Protein AF-A0A2N0WIF2-F1 (afdb_monomer_lite)

Structure (mmCIF, N/CA/C/O backbone):
data_AF-A0A2N0WIF2-F1
#
_entry.id   AF-A0A2N0WIF2-F1
#
loop_
_atom_site.group_PDB
_atom_site.id
_atom_site.type_symbol
_atom_site.label_atom_id
_atom_site.label_alt_id
_atom_site.label_comp_id
_atom_site.label_asym_id
_atom_site.label_entity_id
_atom_site.label_seq_id
_atom_site.pdbx_PDB_ins_code
_atom_site.Cartn_x
_atom_site.Cartn_y
_atom_site.Cartn_z
_atom_site.occupancy
_atom_site.B_iso_or_equiv
_atom_site.auth_seq_id
_atom_site.auth_comp_id
_atom_site.auth_asym_id
_atom_site.auth_atom_id
_atom_site.pdbx_PDB_model_num
ATOM 1 N N . MET A 1 1 ? -6.845 -3.170 -50.986 1.00 38.22 1 MET A N 1
ATOM 2 C CA . MET A 1 1 ? -6.637 -3.887 -49.710 1.00 38.22 1 MET A CA 1
ATOM 3 C C . MET A 1 1 ? -5.232 -3.536 -49.261 1.00 38.22 1 MET A C 1
ATOM 5 O O . MET A 1 1 ? -4.286 -4.225 -49.619 1.00 38.22 1 MET A O 1
ATOM 9 N N . ASP A 1 2 ? -5.095 -2.386 -48.605 1.00 38.12 2 ASP A N 1
ATOM 10 C CA . ASP A 1 2 ? -3.798 -1.895 -48.148 1.00 38.12 2 ASP A CA 1
ATOM 11 C C . ASP A 1 2 ? -3.416 -2.578 -46.842 1.00 38.12 2 ASP A C 1
ATOM 13 O O . ASP A 1 2 ? -4.100 -2.479 -45.820 1.00 38.12 2 ASP A O 1
ATOM 17 N N . LEU A 1 3 ? -2.308 -3.306 -46.918 1.00 36.00 3 LEU A N 1
ATOM 18 C CA . LEU A 1 3 ? -1.585 -3.859 -45.790 1.00 36.00 3 LEU A CA 1
ATOM 19 C C . LEU A 1 3 ? -1.031 -2.690 -44.972 1.00 36.00 3 LEU A C 1
ATOM 21 O O . LEU A 1 3 ? 0.053 -2.183 -45.255 1.00 36.00 3 LEU A O 1
ATOM 25 N N . TYR A 1 4 ? -1.758 -2.277 -43.936 1.00 38.94 4 TYR A N 1
ATOM 26 C CA . TYR A 1 4 ? -1.191 -1.484 -42.849 1.00 38.94 4 TYR A CA 1
ATOM 27 C C . TYR A 1 4 ? -0.119 -2.326 -42.145 1.00 38.94 4 TYR A C 1
ATOM 29 O O . TYR A 1 4 ? -0.371 -2.991 -41.140 1.00 38.94 4 TYR A O 1
ATOM 37 N N . ARG A 1 5 ? 1.105 -2.304 -42.683 1.00 39.66 5 ARG A N 1
ATOM 38 C CA . ARG A 1 5 ? 2.309 -2.608 -41.913 1.00 39.66 5 ARG A CA 1
ATOM 39 C C . ARG A 1 5 ? 2.430 -1.526 -40.853 1.00 39.66 5 ARG A C 1
ATOM 41 O O . ARG A 1 5 ? 2.964 -0.447 -41.089 1.00 39.66 5 ARG A O 1
ATOM 48 N N . TYR A 1 6 ? 1.890 -1.824 -39.681 1.00 39.62 6 TYR A N 1
ATOM 49 C CA . TYR A 1 6 ? 2.240 -1.130 -38.458 1.00 39.62 6 TYR A CA 1
ATOM 50 C C . TYR A 1 6 ? 3.681 -1.534 -38.131 1.00 39.62 6 TYR A C 1
ATOM 52 O O . TYR A 1 6 ? 3.924 -2.505 -37.417 1.00 39.62 6 TYR A O 1
ATOM 60 N N . GLU A 1 7 ? 4.651 -0.847 -38.734 1.00 41.53 7 GLU A N 1
ATOM 61 C CA . GLU A 1 7 ? 6.028 -0.887 -38.258 1.00 41.53 7 GLU A CA 1
ATOM 62 C C . GLU A 1 7 ? 6.016 -0.239 -36.875 1.00 41.53 7 GLU A C 1
ATOM 64 O O . GLU A 1 7 ? 6.075 0.982 -36.723 1.00 41.53 7 GLU A O 1
ATOM 69 N N . ALA A 1 8 ? 5.837 -1.074 -35.852 1.00 41.59 8 ALA A N 1
ATOM 70 C CA . ALA A 1 8 ? 6.073 -0.701 -34.476 1.00 41.59 8 ALA A CA 1
ATOM 71 C C . ALA A 1 8 ? 7.548 -0.298 -34.383 1.00 41.59 8 ALA A C 1
ATOM 73 O O . ALA A 1 8 ? 8.429 -1.138 -34.226 1.00 41.59 8 ALA A O 1
ATOM 74 N N . SER A 1 9 ? 7.815 0.996 -34.553 1.00 45.19 9 SER A N 1
ATOM 75 C CA . SER A 1 9 ? 9.102 1.607 -34.258 1.00 45.19 9 SER A CA 1
ATOM 76 C C . SER A 1 9 ? 9.331 1.446 -32.759 1.00 45.19 9 SER A C 1
ATOM 78 O O . SER A 1 9 ? 8.914 2.272 -31.955 1.00 45.19 9 SER A O 1
ATOM 80 N N . THR A 1 10 ? 9.965 0.340 -32.391 1.00 50.75 10 THR A N 1
ATOM 81 C CA . THR A 1 10 ? 10.311 -0.112 -31.038 1.00 50.75 10 THR A CA 1
ATOM 82 C C . THR A 1 10 ? 11.429 0.716 -30.393 1.00 50.75 10 THR A C 1
ATOM 84 O O . THR A 1 10 ? 12.038 0.296 -29.407 1.00 50.75 10 THR A O 1
ATOM 87 N N . SER A 1 11 ? 11.722 1.914 -30.907 1.00 51.97 11 SER A N 1
ATOM 88 C CA . SER A 1 11 ? 12.745 2.784 -30.340 1.00 51.97 11 SER A CA 1
ATOM 89 C C . SER A 1 11 ? 12.168 3.616 -29.191 1.00 51.97 11 SER A C 1
ATOM 91 O O . SER A 1 11 ? 11.352 4.510 -29.380 1.00 51.97 11 SER A O 1
ATOM 93 N N . VAL A 1 12 ? 12.656 3.363 -27.972 1.00 54.75 12 VAL A N 1
ATOM 94 C CA . VAL A 1 12 ? 12.366 4.174 -26.765 1.00 54.75 12 VAL A CA 1
ATOM 95 C C . VAL A 1 12 ? 12.793 5.645 -26.934 1.00 54.75 12 VAL A C 1
ATOM 97 O O . VAL A 1 12 ? 12.341 6.536 -26.212 1.00 54.75 12 VAL A O 1
ATOM 100 N N . LEU A 1 13 ? 13.669 5.897 -27.904 1.00 51.88 13 LEU A N 1
ATOM 101 C CA . LEU A 1 13 ? 14.079 7.215 -28.356 1.00 51.88 13 LEU A CA 1
ATOM 102 C C . LEU A 1 13 ? 13.302 7.559 -29.628 1.00 51.88 13 LEU A C 1
ATOM 104 O O . LEU A 1 13 ? 13.266 6.765 -30.568 1.00 51.88 13 LEU A O 1
ATOM 108 N N . ASN A 1 14 ? 12.708 8.745 -29.687 1.00 54.88 14 ASN A N 1
ATOM 109 C CA . ASN A 1 14 ? 12.184 9.279 -30.937 1.00 54.88 14 ASN A CA 1
ATOM 110 C C . ASN A 1 14 ? 13.345 9.564 -31.922 1.00 54.88 14 ASN A C 1
ATOM 112 O O . ASN A 1 14 ? 14.519 9.517 -31.550 1.00 54.88 14 ASN A O 1
ATOM 116 N N . LYS A 1 15 ? 13.038 9.917 -33.179 1.00 53.66 15 LYS A N 1
ATOM 117 C CA . LYS A 1 15 ? 14.044 10.192 -34.235 1.00 53.66 15 LYS A CA 1
ATOM 118 C C . LYS A 1 15 ? 15.096 11.258 -33.867 1.00 53.66 15 LYS A C 1
ATOM 120 O O . LYS A 1 15 ? 16.113 11.357 -34.540 1.00 53.66 15 LYS A O 1
ATOM 125 N N . THR A 1 16 ? 14.862 12.037 -32.809 1.00 55.22 16 THR A N 1
ATOM 126 C CA . THR A 1 16 ? 15.765 13.078 -32.291 1.00 55.22 16 THR A CA 1
ATOM 127 C C . THR A 1 16 ? 16.617 12.633 -31.095 1.00 55.22 16 THR A C 1
ATOM 129 O O . THR A 1 16 ? 17.331 13.451 -30.526 1.00 55.22 16 THR A O 1
ATOM 132 N N . GLY A 1 17 ? 16.553 11.362 -30.681 1.00 55.19 17 GLY A N 1
ATOM 133 C CA . GLY A 1 17 ? 17.263 10.879 -29.490 1.00 55.19 17 GLY A CA 1
ATOM 134 C C . GLY A 1 17 ? 16.609 11.305 -28.169 1.00 55.19 17 GLY A C 1
ATOM 135 O O . GLY A 1 17 ? 17.227 11.193 -27.113 1.00 55.19 17 GLY A O 1
ATOM 136 N N . ILE A 1 18 ? 15.366 11.795 -28.212 1.00 57.72 18 ILE A N 1
ATOM 137 C CA . ILE A 1 18 ? 14.597 12.236 -27.044 1.00 57.72 18 ILE A CA 1
ATOM 138 C C . ILE A 1 18 ? 13.674 11.093 -26.615 1.00 57.72 18 ILE A C 1
ATOM 140 O O . ILE A 1 18 ? 13.059 10.430 -27.449 1.00 57.72 18 ILE A O 1
ATOM 144 N N . LEU A 1 19 ? 13.581 10.857 -25.306 1.00 61.06 19 LEU A N 1
ATOM 145 C CA . LEU A 1 19 ? 12.729 9.819 -24.727 1.00 61.06 19 LEU A CA 1
ATOM 146 C C . LEU A 1 19 ? 11.268 10.023 -25.158 1.00 61.06 19 LEU A C 1
ATOM 148 O O . LEU A 1 19 ? 10.727 11.111 -24.959 1.00 61.06 19 LEU A O 1
ATOM 152 N N . ASP A 1 20 ? 10.631 8.995 -25.725 1.00 68.31 20 ASP A N 1
ATOM 153 C CA . ASP A 1 20 ? 9.238 9.091 -26.169 1.00 68.31 20 ASP A CA 1
ATOM 154 C C . ASP A 1 20 ? 8.300 9.361 -24.966 1.00 68.31 20 ASP A C 1
ATOM 156 O O . ASP A 1 20 ? 8.207 8.530 -24.045 1.00 68.31 20 ASP A O 1
ATOM 160 N N . PRO A 1 21 ? 7.575 10.499 -24.950 1.00 72.94 21 PRO A N 1
ATOM 161 C CA . PRO A 1 21 ? 6.616 10.825 -23.900 1.00 72.94 21 PRO A CA 1
ATOM 162 C C . PRO A 1 21 ? 5.554 9.738 -23.670 1.00 72.94 21 PRO A C 1
ATOM 164 O O . PRO A 1 21 ? 5.136 9.529 -22.526 1.00 72.94 21 PRO A O 1
ATOM 167 N N . HIS A 1 22 ? 5.137 9.007 -24.711 1.00 73.00 22 HIS A N 1
ATOM 168 C CA . HIS A 1 22 ? 4.158 7.925 -24.581 1.00 73.00 22 HIS A CA 1
ATOM 169 C C . HIS A 1 22 ? 4.710 6.753 -23.765 1.00 73.00 22 HIS A C 1
ATOM 171 O O . HIS A 1 22 ? 4.040 6.264 -22.848 1.00 73.00 22 HIS A O 1
ATOM 177 N N . HIS A 1 23 ? 5.955 6.349 -24.025 1.00 71.62 23 HIS A N 1
ATOM 178 C CA . HIS A 1 23 ? 6.631 5.307 -23.254 1.00 71.62 23 HIS A CA 1
ATOM 179 C C . HIS A 1 23 ? 6.814 5.728 -21.788 1.00 71.62 23 HIS A C 1
ATOM 181 O O . HIS A 1 23 ? 6.506 4.960 -20.871 1.00 71.62 23 HIS A O 1
ATOM 187 N N . ALA A 1 24 ? 7.240 6.969 -21.532 1.00 74.12 24 ALA A N 1
ATOM 188 C CA . ALA A 1 24 ? 7.352 7.499 -20.170 1.00 74.12 24 ALA A CA 1
ATOM 189 C C . ALA A 1 24 ? 5.999 7.500 -19.423 1.00 74.12 24 ALA A C 1
ATOM 191 O O . ALA A 1 24 ? 5.927 7.156 -18.232 1.00 74.12 24 ALA A O 1
ATOM 192 N N . ALA A 1 25 ? 4.907 7.831 -20.120 1.00 76.81 25 ALA A N 1
ATOM 193 C CA . ALA A 1 25 ? 3.558 7.804 -19.566 1.00 76.81 25 ALA A CA 1
ATOM 194 C C . ALA A 1 25 ? 3.101 6.378 -19.205 1.00 76.81 25 ALA A C 1
ATOM 196 O O . ALA A 1 25 ? 2.549 6.166 -18.118 1.00 76.81 25 ALA A O 1
ATOM 197 N N . GLN A 1 26 ? 3.381 5.390 -20.061 1.00 82.88 26 GLN A N 1
ATOM 198 C CA . GLN A 1 26 ? 3.078 3.978 -19.805 1.00 82.88 26 GLN A CA 1
ATOM 199 C C . GLN A 1 26 ? 3.841 3.441 -18.587 1.00 82.88 26 GLN A C 1
ATOM 201 O O . GLN A 1 26 ? 3.233 2.851 -17.688 1.00 82.88 26 GLN A O 1
ATOM 206 N N . TRP A 1 27 ? 5.146 3.714 -18.490 1.00 79.31 27 TRP A N 1
ATOM 207 C CA . TRP A 1 27 ? 5.959 3.336 -17.328 1.00 79.31 27 TRP A CA 1
ATOM 208 C C . TRP A 1 27 ? 5.442 3.953 -16.029 1.00 79.31 27 TRP A C 1
ATOM 210 O O . TRP A 1 27 ? 5.353 3.281 -14.994 1.00 79.31 27 TRP A O 1
ATOM 220 N N . SER A 1 28 ? 5.044 5.222 -16.084 1.00 81.38 28 SER A N 1
ATOM 221 C CA . SER A 1 28 ? 4.442 5.921 -14.950 1.00 81.38 28 SER A CA 1
ATOM 222 C C . SER A 1 28 ? 3.113 5.285 -14.534 1.00 81.38 28 SER A C 1
ATOM 224 O O . SER A 1 28 ? 2.876 5.057 -13.344 1.00 81.38 28 SER A O 1
ATOM 226 N N . ALA A 1 29 ? 2.255 4.941 -15.499 1.00 84.25 29 ALA A N 1
ATOM 227 C CA . ALA A 1 29 ? 0.987 4.265 -15.245 1.00 84.25 29 ALA A CA 1
ATOM 228 C C . ALA A 1 29 ? 1.187 2.877 -14.619 1.00 84.25 29 ALA A C 1
ATOM 230 O O . ALA A 1 29 ? 0.540 2.556 -13.619 1.00 84.25 29 ALA A O 1
ATOM 231 N N . LEU A 1 30 ? 2.122 2.083 -15.143 1.00 85.75 30 LEU A N 1
ATOM 232 C CA . LEU A 1 30 ? 2.458 0.767 -14.603 1.00 85.75 30 LEU A CA 1
ATOM 233 C C . LEU A 1 30 ? 3.003 0.866 -13.172 1.00 85.75 30 LEU A C 1
ATOM 235 O O . LEU A 1 30 ? 2.589 0.112 -12.290 1.00 85.75 30 LEU A O 1
ATOM 239 N N . SER A 1 31 ? 3.878 1.842 -12.912 1.00 85.31 31 SER A N 1
ATOM 240 C CA . SER A 1 31 ? 4.423 2.087 -11.574 1.00 85.31 31 SER A CA 1
ATOM 241 C C . SER A 1 31 ? 3.322 2.423 -10.561 1.00 85.31 31 SER A C 1
ATOM 243 O O . SER A 1 31 ? 3.353 1.919 -9.435 1.00 85.31 31 SER A O 1
ATOM 245 N N . ARG A 1 32 ? 2.321 3.226 -10.953 1.00 86.25 32 ARG A N 1
ATOM 246 C CA . ARG A 1 32 ? 1.146 3.520 -10.112 1.00 86.25 32 ARG A CA 1
ATOM 247 C C . ARG A 1 32 ? 0.304 2.272 -9.856 1.00 86.25 32 ARG A C 1
ATOM 249 O O . ARG A 1 32 ? -0.004 1.989 -8.701 1.00 86.25 32 ARG A O 1
ATOM 256 N N . LYS A 1 33 ? -0.012 1.494 -10.900 1.00 89.50 33 LYS A N 1
ATOM 257 C CA . LYS A 1 33 ? -0.772 0.236 -10.771 1.00 89.50 33 LYS A CA 1
ATOM 258 C C . LYS A 1 33 ? -0.090 -0.734 -9.806 1.00 89.50 33 LYS A C 1
ATOM 260 O O . LYS A 1 33 ? -0.744 -1.271 -8.920 1.00 89.50 33 LYS A O 1
ATOM 265 N N . ARG A 1 34 ? 1.232 -0.893 -9.905 1.00 89.69 34 ARG A N 1
ATOM 266 C CA . ARG A 1 34 ? 2.003 -1.761 -9.003 1.00 89.69 34 ARG A CA 1
ATOM 267 C C . ARG A 1 34 ? 2.013 -1.264 -7.558 1.00 89.69 34 ARG A C 1
ATOM 269 O O . ARG A 1 34 ? 1.877 -2.076 -6.646 1.00 89.69 34 ARG A O 1
ATOM 276 N N . LYS A 1 35 ? 2.170 0.048 -7.335 1.00 90.31 35 LYS A N 1
ATOM 277 C CA . LYS A 1 35 ? 2.077 0.639 -5.989 1.00 90.31 35 LYS A CA 1
ATOM 278 C C . LYS A 1 35 ? 0.704 0.357 -5.371 1.00 90.31 35 LYS A C 1
ATOM 280 O O . LYS A 1 35 ? 0.645 -0.087 -4.229 1.00 90.31 35 LYS A O 1
ATOM 285 N N . ASN A 1 36 ? -0.366 0.570 -6.135 1.00 91.94 36 ASN A N 1
ATOM 286 C CA . ASN A 1 36 ? -1.730 0.322 -5.676 1.00 91.94 36 ASN A CA 1
ATOM 287 C C . ASN A 1 36 ? -1.973 -1.168 -5.403 1.00 91.94 36 ASN A C 1
ATOM 289 O O . ASN A 1 36 ? -2.509 -1.499 -4.356 1.00 91.94 36 ASN A O 1
ATOM 293 N N . GLY A 1 37 ? -1.507 -2.065 -6.277 1.00 94.19 37 GLY A N 1
ATOM 294 C CA . GLY A 1 37 ? -1.609 -3.511 -6.059 1.00 94.19 37 GLY A CA 1
ATOM 295 C C . GLY A 1 37 ? -0.892 -3.970 -4.787 1.00 94.19 37 GLY A C 1
ATOM 296 O O . GLY A 1 37 ? -1.466 -4.702 -3.991 1.00 94.19 37 GLY A O 1
ATOM 297 N N . PHE A 1 38 ? 0.326 -3.477 -4.535 1.00 95.25 38 PHE A N 1
ATOM 298 C CA . PHE A 1 38 ? 1.034 -3.752 -3.279 1.00 95.25 38 PHE A CA 1
ATOM 299 C C . PHE A 1 38 ? 0.252 -3.260 -2.053 1.00 95.25 38 PHE A C 1
ATOM 301 O O . PHE A 1 38 ? 0.128 -3.982 -1.069 1.00 95.25 38 PHE A O 1
ATOM 308 N N . ALA A 1 39 ? -0.278 -2.039 -2.120 1.00 95.50 39 ALA A N 1
ATOM 309 C CA . ALA A 1 39 ? -1.066 -1.462 -1.041 1.00 95.50 39 ALA A CA 1
ATOM 310 C C . ALA A 1 39 ? -2.345 -2.270 -0.762 1.00 95.50 39 ALA A C 1
ATOM 312 O O . ALA A 1 39 ? -2.643 -2.525 0.399 1.00 95.50 39 ALA A O 1
ATOM 313 N N . LEU A 1 40 ? -3.051 -2.731 -1.802 1.00 96.00 40 LEU A N 1
ATOM 314 C CA . LEU A 1 40 ? -4.221 -3.601 -1.652 1.00 96.00 40 LEU A CA 1
ATOM 315 C C . LEU A 1 40 ? -3.865 -4.935 -0.992 1.00 96.00 40 LEU A C 1
ATOM 317 O O . LEU A 1 40 ? -4.556 -5.344 -0.070 1.00 96.00 40 LEU A O 1
ATOM 321 N N . VAL A 1 41 ? -2.766 -5.580 -1.398 1.00 95.75 41 VAL A N 1
ATOM 322 C CA . VAL A 1 41 ? -2.309 -6.830 -0.763 1.00 95.75 41 VAL A CA 1
ATOM 323 C C . VAL A 1 41 ? -2.054 -6.627 0.728 1.00 95.75 41 VAL A C 1
ATOM 325 O O . VAL A 1 41 ? -2.474 -7.448 1.535 1.00 95.75 41 VAL A O 1
ATOM 328 N N . VAL A 1 42 ? -1.406 -5.524 1.113 1.00 95.56 42 VAL A N 1
ATOM 329 C CA . VAL A 1 42 ? -1.193 -5.216 2.534 1.00 95.56 42 VAL A CA 1
ATOM 330 C C . VAL A 1 42 ? -2.518 -5.008 3.267 1.00 95.56 42 VAL A C 1
ATOM 332 O O . VAL A 1 42 ? -2.674 -5.517 4.373 1.00 95.56 42 VAL A O 1
ATOM 335 N N . LEU A 1 43 ? -3.473 -4.297 2.661 1.00 95.62 43 LEU A N 1
ATOM 336 C CA . LEU A 1 43 ? -4.795 -4.116 3.257 1.00 95.62 43 LEU A CA 1
ATOM 337 C C . LEU A 1 43 ? -5.538 -5.444 3.428 1.00 95.62 43 LEU A C 1
ATOM 339 O O . LEU A 1 43 ? -6.121 -5.643 4.485 1.00 95.62 43 LEU A O 1
ATOM 343 N N . TYR A 1 44 ? -5.473 -6.361 2.457 1.00 95.25 44 TYR A N 1
ATOM 344 C CA . TYR A 1 44 ? -6.063 -7.698 2.591 1.00 95.25 44 TYR A CA 1
ATOM 345 C C . TYR A 1 44 ? -5.422 -8.502 3.721 1.00 95.25 44 TYR A C 1
ATOM 347 O O . TYR A 1 44 ? -6.137 -9.086 4.523 1.00 95.25 44 TYR A O 1
ATOM 355 N N . VAL A 1 45 ? -4.089 -8.493 3.829 1.00 95.00 45 VAL A N 1
ATOM 356 C CA . VAL A 1 45 ? -3.389 -9.181 4.927 1.00 95.00 45 VAL A CA 1
ATOM 357 C C . VAL A 1 45 ? -3.862 -8.658 6.281 1.00 95.00 45 VAL A C 1
ATOM 359 O O . VAL A 1 45 ? -4.189 -9.452 7.153 1.00 95.00 45 VAL A O 1
ATOM 362 N N . ILE A 1 46 ? -3.954 -7.336 6.442 1.00 94.56 46 ILE A N 1
ATOM 363 C CA . ILE A 1 46 ? -4.420 -6.723 7.692 1.00 94.56 46 ILE A CA 1
ATOM 364 C C . ILE A 1 46 ? -5.903 -7.025 7.937 1.00 94.56 46 ILE A C 1
ATOM 366 O O . ILE A 1 46 ? -6.269 -7.337 9.064 1.00 94.56 46 ILE A O 1
ATOM 370 N N . ALA A 1 47 ? -6.748 -6.957 6.905 1.00 92.62 47 ALA A N 1
ATOM 371 C CA . ALA A 1 47 ? -8.164 -7.292 7.027 1.00 92.62 47 ALA A CA 1
ATOM 372 C C . ALA A 1 47 ? -8.352 -8.726 7.532 1.00 92.62 47 ALA A C 1
ATOM 374 O O . ALA A 1 47 ? -9.104 -8.940 8.470 1.00 92.62 47 ALA A O 1
ATOM 375 N N . CYS A 1 48 ? -7.615 -9.685 6.967 1.00 92.50 48 CYS A N 1
ATOM 376 C CA . CYS A 1 48 ? -7.680 -11.081 7.384 1.00 92.50 48 CYS A CA 1
ATOM 377 C C . CYS A 1 48 ? -7.058 -11.325 8.767 1.00 92.50 48 CYS A C 1
ATOM 379 O O . CYS A 1 48 ? -7.606 -12.091 9.546 1.00 92.50 48 CYS A O 1
ATOM 381 N N . GLU A 1 49 ? -5.917 -10.706 9.089 1.00 93.50 49 GLU A N 1
ATOM 382 C CA . GLU A 1 49 ? -5.220 -10.929 10.368 1.00 93.50 49 GLU A CA 1
ATOM 383 C C . GLU A 1 49 ? -6.005 -10.388 11.571 1.00 93.50 49 GLU A C 1
ATOM 385 O O . GLU A 1 49 ? -5.928 -10.950 12.662 1.00 93.50 49 GLU A O 1
ATOM 390 N N . TYR A 1 50 ? -6.756 -9.305 11.371 1.00 90.62 50 TYR A N 1
ATOM 391 C CA . TYR A 1 50 ? -7.514 -8.630 12.426 1.00 90.62 50 TYR A CA 1
ATOM 392 C C . TYR A 1 50 ? -9.033 -8.800 12.291 1.00 90.62 50 T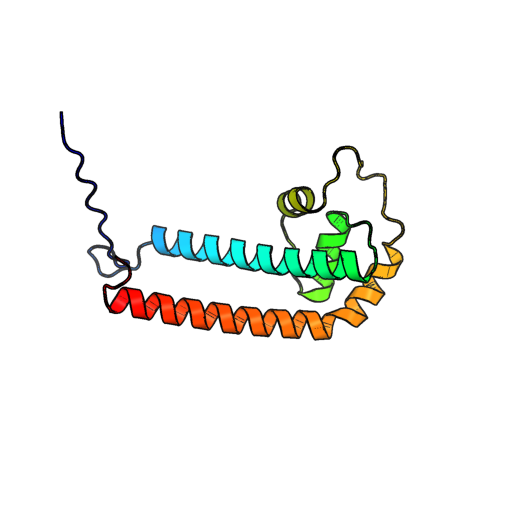YR A C 1
ATOM 394 O O . TYR A 1 50 ? -9.760 -8.151 13.039 1.00 90.62 50 TYR A O 1
ATOM 402 N N . ASP A 1 51 ? -9.481 -9.651 11.361 1.00 89.19 51 ASP A N 1
ATOM 403 C CA . ASP A 1 51 ? -10.892 -9.908 11.038 1.00 89.19 51 ASP A CA 1
ATOM 404 C C . ASP A 1 51 ? -11.706 -8.614 10.863 1.00 89.19 51 ASP A C 1
ATOM 406 O O . ASP A 1 51 ? -12.739 -8.397 11.490 1.00 89.19 51 ASP A O 1
ATOM 410 N N . LEU A 1 52 ? -11.163 -7.690 10.065 1.00 88.12 52 LEU A N 1
ATOM 411 C CA . LEU A 1 52 ? -11.739 -6.360 9.900 1.00 88.12 52 LEU A CA 1
ATOM 412 C C . LEU A 1 52 ? -12.820 -6.353 8.835 1.00 88.12 52 LEU A C 1
ATOM 414 O O . LEU A 1 52 ? -12.577 -6.740 7.686 1.00 88.12 52 LEU A O 1
ATOM 418 N N . ASP A 1 53 ? -13.938 -5.719 9.171 1.00 86.88 53 ASP A N 1
ATOM 419 C CA . ASP A 1 53 ? -14.927 -5.326 8.180 1.00 86.88 53 ASP A CA 1
ATOM 420 C C . ASP A 1 53 ? -14.427 -4.123 7.359 1.00 86.88 53 ASP A C 1
ATOM 422 O O . ASP A 1 53 ? -14.661 -2.952 7.684 1.00 86.88 53 ASP A O 1
ATOM 426 N N . MET A 1 54 ? -13.624 -4.413 6.332 1.00 88.38 54 MET A N 1
ATOM 427 C CA . MET A 1 54 ? -12.874 -3.406 5.591 1.00 88.38 54 MET A CA 1
ATOM 428 C C . MET A 1 54 ? -13.791 -2.520 4.745 1.00 88.38 54 MET A C 1
ATOM 430 O O . MET A 1 54 ? -14.353 -2.950 3.749 1.00 88.38 54 MET A O 1
ATOM 434 N N . THR A 1 55 ? -13.846 -1.228 5.073 1.00 89.50 55 THR A N 1
ATOM 435 C CA . THR A 1 55 ? -14.494 -0.207 4.235 1.00 89.50 55 THR A CA 1
ATOM 436 C C . THR A 1 55 ? -13.462 0.602 3.452 1.00 89.50 55 THR A C 1
ATOM 438 O O . THR A 1 55 ? -12.289 0.692 3.828 1.00 89.50 55 THR A O 1
ATOM 441 N N . ALA A 1 56 ? -13.885 1.284 2.383 1.00 90.62 56 ALA A N 1
ATOM 442 C CA . ALA A 1 56 ? -12.988 2.159 1.622 1.00 90.62 56 ALA A CA 1
ATOM 443 C C . ALA A 1 56 ? -12.377 3.284 2.484 1.00 90.62 56 ALA A C 1
ATOM 445 O O . ALA A 1 56 ? -11.198 3.620 2.340 1.00 90.62 56 ALA A O 1
ATOM 446 N N . THR A 1 57 ? -13.149 3.852 3.412 1.00 90.38 57 THR A N 1
ATOM 447 C CA . THR A 1 57 ? -12.664 4.889 4.334 1.00 90.38 57 THR A CA 1
ATOM 448 C C . THR A 1 57 ? -11.618 4.324 5.296 1.00 90.38 57 THR A C 1
ATOM 450 O O . THR A 1 57 ? -10.578 4.954 5.505 1.00 90.38 57 THR A O 1
ATOM 453 N N . MET A 1 58 ? 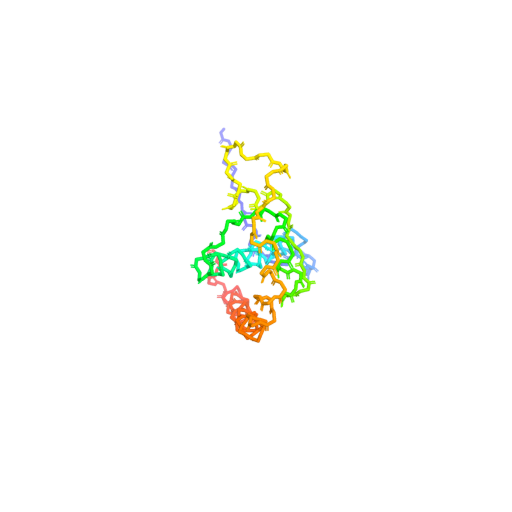-11.841 3.111 5.817 1.00 90.75 58 MET A N 1
ATOM 454 C CA . MET A 1 58 ? -10.885 2.429 6.695 1.00 90.75 58 MET A CA 1
ATOM 455 C C . MET A 1 58 ? -9.592 2.093 5.955 1.00 90.75 58 MET A C 1
ATOM 457 O O . MET A 1 58 ? -8.506 2.400 6.446 1.00 90.75 58 MET A O 1
ATOM 461 N N . GLY A 1 59 ? -9.701 1.572 4.731 1.00 93.62 59 GLY A N 1
ATOM 462 C CA . GLY A 1 59 ? -8.552 1.313 3.870 1.00 93.62 59 GLY A CA 1
ATOM 463 C C . GLY A 1 59 ? -7.698 2.565 3.661 1.00 93.62 59 GLY A C 1
ATOM 464 O O . GLY A 1 59 ? -6.485 2.524 3.854 1.00 93.62 59 GLY A O 1
ATOM 465 N N . ASN A 1 60 ? -8.309 3.714 3.352 1.00 94.75 60 ASN A N 1
ATOM 466 C CA . ASN A 1 60 ? -7.564 4.970 3.202 1.00 94.75 60 ASN A CA 1
ATOM 467 C C . ASN A 1 60 ? -6.898 5.439 4.504 1.00 94.75 60 ASN A C 1
ATOM 469 O O . ASN A 1 60 ? -5.755 5.899 4.468 1.00 94.75 60 ASN A O 1
ATOM 473 N N . ARG A 1 61 ? -7.568 5.297 5.653 1.00 94.38 61 ARG A N 1
ATOM 474 C CA . ARG A 1 61 ? -6.993 5.639 6.962 1.00 94.38 61 ARG A CA 1
ATOM 475 C C . ARG A 1 61 ? -5.783 4.759 7.292 1.00 94.38 61 ARG A C 1
ATOM 477 O O . ARG A 1 61 ? -4.742 5.289 7.683 1.00 94.38 61 ARG A O 1
ATOM 484 N N . LEU A 1 62 ? -5.889 3.449 7.064 1.00 96.00 62 LEU A N 1
ATOM 485 C CA . LEU A 1 62 ? -4.788 2.497 7.226 1.00 96.00 62 LEU A CA 1
ATOM 486 C C . LEU A 1 62 ? -3.610 2.846 6.311 1.00 96.00 62 LEU A C 1
ATOM 488 O O . LEU A 1 62 ? -2.480 2.952 6.784 1.00 96.00 62 LEU A O 1
ATOM 492 N N . LEU A 1 63 ? -3.848 3.096 5.020 1.00 96.75 63 LEU A N 1
ATOM 493 C CA . LEU A 1 63 ? -2.780 3.464 4.082 1.00 96.75 63 LEU A CA 1
ATOM 494 C C . LEU A 1 63 ? -2.074 4.763 4.486 1.00 96.75 63 LEU A C 1
ATOM 496 O O . LEU A 1 63 ? -0.841 4.834 4.436 1.00 96.75 63 LEU A O 1
ATOM 500 N N . GLN A 1 64 ? -2.829 5.761 4.947 1.00 96.00 64 GLN A N 1
ATOM 501 C CA . GLN A 1 64 ? -2.256 7.013 5.428 1.00 96.00 64 GLN A CA 1
ATOM 502 C C . GLN A 1 64 ? -1.391 6.789 6.677 1.00 96.00 64 GLN A C 1
ATOM 504 O O . GLN A 1 64 ? -0.280 7.312 6.749 1.00 96.00 64 GLN A O 1
ATOM 509 N N . GLY A 1 65 ? -1.852 5.983 7.636 1.00 95.81 65 GLY A N 1
ATOM 510 C CA . GLY A 1 65 ? -1.109 5.691 8.865 1.00 95.81 65 GLY A CA 1
ATOM 511 C C . GLY A 1 65 ? 0.146 4.837 8.659 1.00 95.81 65 GLY A C 1
ATOM 512 O O . GLY A 1 65 ? 1.191 5.099 9.270 1.00 95.81 65 GLY A O 1
ATOM 513 N N . LEU A 1 66 ? 0.053 3.834 7.782 1.00 96.06 66 LEU A N 1
ATOM 514 C CA . LEU A 1 66 ? 1.124 2.879 7.495 1.00 96.06 66 LEU A CA 1
ATOM 515 C C . LEU A 1 66 ? 2.180 3.460 6.553 1.00 96.06 66 LEU A C 1
ATOM 517 O O . LEU A 1 66 ? 3.375 3.263 6.771 1.00 96.06 66 LEU A O 1
ATOM 521 N N . PHE A 1 67 ? 1.751 4.166 5.504 1.00 94.56 67 PHE A N 1
ATOM 522 C CA . PHE A 1 67 ? 2.621 4.542 4.388 1.00 94.56 67 PHE A CA 1
ATOM 523 C C . PHE A 1 67 ? 2.657 6.037 4.066 1.00 94.56 67 PHE A C 1
ATOM 525 O O . PHE A 1 67 ? 3.484 6.446 3.249 1.00 94.56 67 PHE A O 1
ATOM 532 N N . GLY A 1 68 ? 1.770 6.844 4.652 1.00 94.31 68 GLY A N 1
ATOM 533 C CA . GLY A 1 68 ? 1.685 8.279 4.372 1.00 94.31 68 GLY A CA 1
ATOM 534 C C . GLY A 1 68 ? 1.113 8.618 2.993 1.00 94.31 68 GLY A C 1
ATOM 535 O O . GLY A 1 68 ? 1.405 9.688 2.465 1.00 94.31 68 GLY A O 1
ATOM 536 N N . PHE A 1 69 ? 0.344 7.716 2.374 1.00 93.31 69 PHE A N 1
ATOM 537 C CA . PHE A 1 69 ? -0.362 8.006 1.125 1.00 93.31 69 PHE A CA 1
ATOM 538 C C . PHE A 1 69 ? -1.763 7.397 1.109 1.00 93.31 69 PHE A C 1
ATOM 540 O O . PHE A 1 69 ? -2.029 6.420 1.802 1.00 93.31 69 PHE A O 1
ATOM 547 N N . SER A 1 70 ? -2.620 7.919 0.233 1.00 94.00 70 SER A N 1
ATOM 548 C CA . SER A 1 70 ? -3.970 7.416 -0.023 1.00 94.00 70 SER A CA 1
ATOM 549 C C . SER A 1 70 ? -4.086 6.703 -1.374 1.00 94.00 70 SER A C 1
ATOM 551 O O . SER A 1 70 ? -3.209 6.794 -2.243 1.00 94.00 70 SER A O 1
ATOM 553 N N . MET A 1 71 ? -5.189 5.979 -1.554 1.00 93.00 71 MET A N 1
ATOM 554 C CA . MET A 1 71 ? -5.591 5.386 -2.826 1.00 93.00 71 MET A CA 1
ATOM 555 C C . MET A 1 71 ? -6.935 5.970 -3.265 1.00 93.00 71 MET A C 1
ATOM 557 O O . MET A 1 71 ? -7.701 6.492 -2.455 1.00 93.00 71 MET A O 1
ATOM 561 N N . SER A 1 72 ? -7.238 5.901 -4.563 1.00 91.81 72 SER A N 1
ATOM 562 C CA . SER A 1 72 ? -8.538 6.355 -5.046 1.00 91.81 72 SER A CA 1
ATOM 563 C C . SER A 1 72 ? -9.665 5.544 -4.402 1.00 91.81 72 SER A C 1
ATOM 565 O O . SER A 1 72 ? -9.623 4.313 -4.373 1.00 91.81 72 SER A O 1
ATOM 567 N N . THR A 1 73 ? -10.710 6.235 -3.941 1.00 89.56 73 THR A N 1
ATOM 568 C CA . THR A 1 73 ? -11.901 5.600 -3.355 1.00 89.56 73 THR A CA 1
ATOM 569 C C . THR A 1 73 ? -12.504 4.568 -4.302 1.00 89.56 73 THR A C 1
ATOM 571 O O . THR A 1 73 ? -12.879 3.492 -3.865 1.00 89.56 73 THR A O 1
ATOM 574 N N . ARG A 1 74 ? -12.499 4.833 -5.617 1.00 90.62 74 ARG A N 1
ATOM 575 C CA . ARG A 1 74 ? -12.937 3.871 -6.642 1.00 90.62 74 ARG A CA 1
ATOM 576 C C . ARG A 1 74 ? -12.174 2.543 -6.581 1.00 90.62 74 ARG A C 1
ATOM 578 O O . ARG A 1 74 ? -12.792 1.498 -6.714 1.00 90.62 74 ARG A O 1
ATOM 585 N N . ALA A 1 75 ? -10.852 2.574 -6.401 1.00 90.81 75 ALA A N 1
ATOM 586 C CA . ALA A 1 75 ? -10.053 1.350 -6.323 1.00 90.81 75 ALA A CA 1
ATOM 587 C C . ALA A 1 75 ? -10.328 0.575 -5.028 1.00 90.81 75 ALA A C 1
ATOM 589 O O . ALA A 1 75 ? -10.379 -0.648 -5.048 1.00 90.81 75 ALA A O 1
ATOM 590 N N . LEU A 1 76 ? -10.540 1.287 -3.921 1.00 91.81 76 LEU A N 1
ATOM 591 C CA . LEU A 1 76 ? -10.875 0.673 -2.639 1.00 91.81 76 LEU A CA 1
ATOM 592 C C . LEU A 1 76 ? -12.294 0.101 -2.627 1.00 91.81 76 LEU A C 1
ATOM 594 O O . LEU A 1 76 ? -12.480 -0.997 -2.131 1.00 91.81 76 LEU A O 1
ATOM 598 N N . LEU A 1 77 ? -13.271 0.783 -3.227 1.00 90.38 77 LEU A N 1
ATOM 599 C CA . LEU A 1 77 ? -14.621 0.246 -3.423 1.00 90.38 77 LEU A CA 1
ATOM 600 C C . LEU A 1 77 ? -14.622 -0.968 -4.357 1.00 90.38 77 LEU A C 1
ATOM 602 O O . LEU A 1 77 ? -15.379 -1.898 -4.139 1.00 90.38 77 LEU A O 1
ATOM 606 N N . ALA A 1 78 ? -13.753 -1.005 -5.367 1.00 89.94 78 ALA A N 1
ATOM 607 C CA . ALA A 1 78 ? -13.613 -2.199 -6.200 1.00 89.94 78 ALA A CA 1
ATOM 608 C C . ALA A 1 78 ? -13.017 -3.398 -5.435 1.00 89.94 78 ALA A C 1
ATOM 610 O 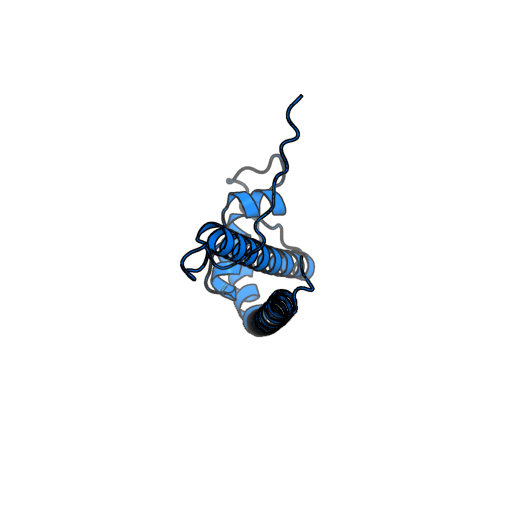O . ALA A 1 78 ? -13.263 -4.536 -5.816 1.00 89.94 78 A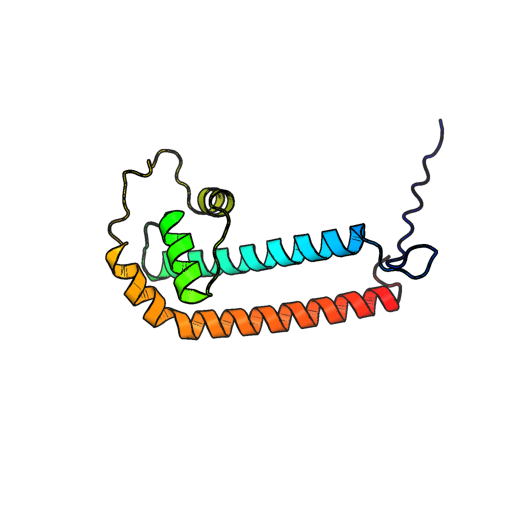LA A O 1
ATOM 611 N N . ALA A 1 79 ? -12.220 -3.151 -4.388 1.00 89.75 79 ALA A N 1
ATOM 612 C CA . ALA A 1 79 ? -11.560 -4.192 -3.597 1.00 89.75 79 ALA A CA 1
ATOM 613 C C . ALA A 1 79 ? -12.357 -4.626 -2.353 1.00 89.75 79 ALA A C 1
ATOM 615 O O . ALA A 1 79 ? -12.304 -5.791 -1.966 1.00 89.75 79 ALA A O 1
ATOM 616 N N . PHE A 1 80 ? -13.060 -3.683 -1.726 1.00 88.12 80 PHE A N 1
ATOM 617 C CA . PHE A 1 80 ? -13.700 -3.819 -0.414 1.00 88.12 80 PHE A CA 1
ATOM 618 C C . PHE A 1 80 ? -15.148 -3.308 -0.391 1.00 88.12 80 PHE A C 1
ATOM 620 O O . PHE A 1 80 ? -15.772 -3.251 0.660 1.00 88.12 80 PHE A O 1
ATOM 627 N N . GLY A 1 81 ? -15.686 -2.853 -1.521 1.00 79.50 81 GLY A N 1
ATOM 628 C CA . GLY A 1 81 ? -17.080 -2.440 -1.594 1.00 79.50 81 GLY A CA 1
ATOM 629 C C . GLY A 1 81 ? -17.987 -3.661 -1.645 1.00 79.50 81 GLY A C 1
ATOM 630 O O . GLY A 1 81 ? -18.013 -4.373 -2.647 1.00 79.50 81 GLY A O 1
ATOM 631 N N . GLU A 1 82 ? -18.767 -3.877 -0.593 1.00 68.38 82 GLU A N 1
ATOM 632 C CA . GLU A 1 82 ? -19.938 -4.745 -0.671 1.00 68.38 82 GLU A CA 1
ATOM 633 C C . GLU A 1 82 ? -21.065 -4.047 -1.436 1.00 68.38 82 GLU A C 1
ATOM 635 O O . GLU A 1 82 ? -21.343 -2.860 -1.241 1.00 68.38 82 GLU A O 1
ATOM 640 N N . HIS A 1 83 ? -21.736 -4.792 -2.317 1.00 54.28 83 HIS A N 1
ATOM 641 C CA . HIS A 1 83 ? -22.956 -4.312 -2.960 1.00 54.28 83 HIS A CA 1
ATOM 642 C C . HIS A 1 83 ? -24.066 -4.234 -1.905 1.00 54.28 83 HIS A C 1
ATOM 644 O O . HIS A 1 83 ? -24.604 -5.261 -1.507 1.00 54.28 83 HIS A O 1
ATOM 650 N N . GLY A 1 84 ? -24.409 -3.021 -1.462 1.00 52.28 84 GLY A N 1
ATOM 651 C CA . GLY A 1 84 ? -25.552 -2.776 -0.573 1.00 52.28 84 GLY A CA 1
ATOM 652 C C . GLY A 1 84 ? -25.221 -2.117 0.765 1.00 52.28 84 GLY A C 1
ATOM 653 O O . GLY A 1 84 ? -26.132 -1.572 1.379 1.00 52.28 84 GLY A O 1
ATOM 654 N N . ARG A 1 85 ? -23.947 -2.070 1.182 1.00 56.91 85 ARG A N 1
ATOM 655 C CA . ARG A 1 85 ? -23.541 -1.303 2.370 1.00 56.91 85 ARG A CA 1
ATOM 656 C C . ARG A 1 85 ? -23.523 0.194 2.074 1.00 56.91 85 ARG A C 1
ATOM 658 O O . ARG A 1 85 ? -22.816 0.661 1.175 1.00 56.91 85 ARG A O 1
ATOM 665 N N . THR A 1 86 ? -24.292 0.971 2.828 1.00 55.84 86 THR A N 1
ATOM 666 C CA . THR A 1 86 ? -24.299 2.437 2.735 1.00 55.84 86 THR A CA 1
ATOM 667 C C . THR A 1 86 ? -23.244 3.039 3.661 1.00 55.84 86 THR A C 1
ATOM 669 O O . THR A 1 86 ? -22.914 2.485 4.701 1.00 55.84 86 THR A O 1
ATOM 672 N N . ALA A 1 87 ? -22.728 4.230 3.332 1.00 55.31 87 ALA A N 1
ATOM 673 C CA . ALA A 1 87 ? -21.720 4.935 4.143 1.00 55.31 87 ALA A CA 1
ATOM 674 C C . ALA A 1 87 ? -22.157 5.250 5.597 1.00 55.31 87 ALA A C 1
ATOM 676 O O . ALA A 1 87 ? -21.345 5.713 6.399 1.00 55.31 87 ALA A O 1
ATOM 677 N N . SER A 1 88 ? -23.432 5.031 5.928 1.00 55.09 88 SER A N 1
ATOM 678 C CA . SER A 1 88 ? -23.986 5.105 7.282 1.00 55.09 88 SER A CA 1
ATOM 679 C C . SER A 1 88 ? -23.581 3.924 8.169 1.00 55.09 88 SER A C 1
ATOM 681 O O . SER A 1 88 ? -23.570 4.067 9.389 1.00 55.09 88 SER A O 1
ATOM 683 N N . GLU A 1 89 ? -23.222 2.784 7.581 1.00 60.66 89 GLU A N 1
ATOM 684 C CA . GLU A 1 89 ? -22.749 1.597 8.289 1.00 60.66 89 GLU A CA 1
ATOM 685 C C . GLU A 1 89 ? -21.258 1.766 8.588 1.00 60.66 89 GLU A C 1
ATOM 687 O O . GLU A 1 89 ? -20.370 1.328 7.855 1.00 60.66 89 GLU A O 1
ATOM 692 N N . LYS A 1 90 ? -20.966 2.509 9.658 1.00 62.09 90 LYS A N 1
ATOM 693 C CA . LYS A 1 90 ? -19.601 2.605 10.171 1.00 62.09 90 LYS A CA 1
ATOM 694 C C . LYS A 1 90 ? -19.202 1.239 10.724 1.00 62.09 90 LYS A C 1
ATOM 696 O O . LYS A 1 90 ? -19.871 0.726 11.615 1.00 62.09 90 LYS A O 1
ATOM 701 N N . SER A 1 91 ? -18.096 0.689 10.223 1.00 69.12 91 SER A N 1
ATOM 702 C CA . SER A 1 91 ? -17.484 -0.504 10.813 1.00 69.12 91 SER A CA 1
ATOM 703 C C . SER A 1 91 ? -17.213 -0.265 12.303 1.00 69.12 91 SER A C 1
ATOM 705 O O . SER A 1 91 ? -16.660 0.773 12.685 1.00 69.12 91 SER A O 1
ATOM 707 N N . ALA A 1 92 ? -17.589 -1.237 13.135 1.00 75.19 92 ALA A N 1
ATOM 708 C CA . ALA A 1 92 ? -17.315 -1.232 14.571 1.00 75.19 92 ALA A CA 1
ATOM 709 C C . ALA A 1 92 ? -15.805 -1.284 14.879 1.00 75.19 92 ALA A C 1
ATOM 711 O O . ALA A 1 92 ? -15.380 -0.952 15.983 1.00 75.19 92 ALA A O 1
ATOM 712 N N . ASP A 1 93 ? -14.975 -1.642 13.896 1.00 79.88 93 ASP A N 1
ATOM 713 C CA . ASP A 1 93 ? -13.527 -1.763 14.054 1.00 79.88 93 ASP A CA 1
ATOM 714 C C . ASP A 1 93 ? -12.779 -0.430 13.956 1.00 79.88 93 ASP A C 1
ATOM 716 O O . ASP A 1 93 ? -11.550 -0.398 14.066 1.00 79.88 93 ASP A O 1
ATOM 720 N N . TRP A 1 94 ? -13.491 0.686 13.773 1.00 78.94 94 TRP A N 1
ATOM 721 C CA . TRP A 1 94 ? -12.875 1.999 13.582 1.00 78.94 94 TRP A CA 1
ATOM 722 C C . TRP A 1 94 ? -11.921 2.392 14.720 1.00 78.94 94 TRP A C 1
ATOM 724 O O . TRP A 1 94 ? -10.856 2.960 14.479 1.00 78.94 94 TRP A O 1
ATOM 734 N N . GLU A 1 95 ? -12.267 2.036 15.955 1.00 82.75 95 GLU A N 1
ATOM 735 C CA . GLU A 1 95 ? -11.466 2.328 17.150 1.00 82.75 95 GLU A CA 1
ATOM 736 C C . GLU A 1 95 ? -10.160 1.517 17.202 1.00 82.75 95 GLU A C 1
ATOM 738 O O . GLU A 1 95 ? -9.171 1.950 17.794 1.00 82.75 95 GLU A O 1
ATOM 743 N N . LYS A 1 96 ? -10.111 0.362 16.529 1.00 86.81 96 LYS A N 1
ATOM 744 C CA . LYS A 1 96 ? -8.936 -0.522 16.499 1.00 86.81 96 LYS A CA 1
ATOM 745 C C . LYS A 1 96 ? -7.866 -0.035 15.516 1.00 86.81 96 LYS A C 1
ATOM 747 O O . LYS A 1 96 ? -6.710 -0.449 15.616 1.00 86.81 96 LYS A O 1
ATOM 752 N N . ILE A 1 97 ? -8.217 0.847 14.573 1.00 90.50 97 ILE A N 1
ATOM 753 C CA . ILE A 1 97 ? -7.349 1.240 13.452 1.00 90.50 97 ILE A CA 1
ATOM 754 C C . ILE A 1 97 ? -6.015 1.821 13.925 1.00 90.50 97 ILE A C 1
ATOM 756 O O . ILE A 1 97 ? -4.968 1.429 13.412 1.00 90.50 97 ILE A O 1
ATOM 760 N N . ASP A 1 98 ? -6.021 2.744 14.888 1.00 93.31 98 ASP A N 1
ATOM 761 C CA . ASP A 1 98 ? -4.785 3.408 15.317 1.00 93.31 98 ASP A CA 1
ATOM 762 C C . ASP A 1 98 ? -3.832 2.422 16.025 1.00 93.31 98 ASP A C 1
ATOM 764 O O . ASP A 1 98 ? -2.616 2.468 15.808 1.00 93.31 98 ASP A O 1
ATOM 768 N N . VAL A 1 99 ? -4.377 1.456 16.776 1.00 94.44 99 VAL A N 1
ATOM 769 C CA . VAL A 1 99 ? -3.609 0.357 17.389 1.00 94.44 99 VAL A CA 1
ATOM 770 C C . VAL A 1 99 ? -2.990 -0.537 16.314 1.00 94.44 99 VAL A C 1
ATOM 772 O O . VAL A 1 99 ? -1.798 -0.853 16.370 1.00 94.44 99 VAL A O 1
ATOM 775 N N . ILE A 1 100 ? -3.771 -0.904 15.296 1.00 95.25 100 ILE A N 1
ATOM 776 C CA . ILE A 1 100 ? -3.305 -1.720 14.168 1.00 95.25 100 ILE A CA 1
ATOM 777 C C . ILE A 1 100 ? -2.214 -0.986 13.388 1.00 95.25 100 ILE A C 1
ATOM 779 O O . ILE A 1 100 ? -1.182 -1.580 13.074 1.00 95.25 100 ILE A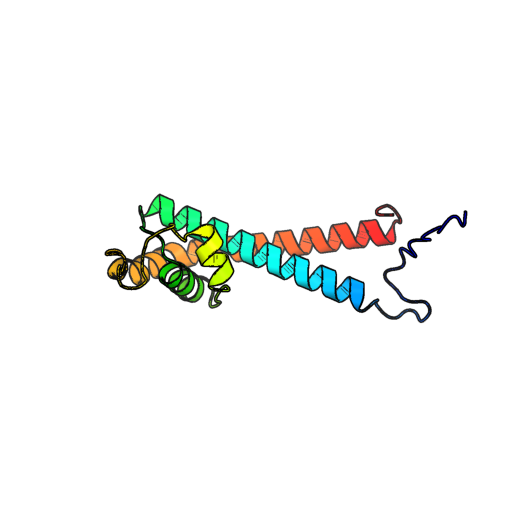 O 1
ATOM 783 N N . ILE A 1 101 ? -2.388 0.312 13.118 1.00 96.31 101 ILE A N 1
ATOM 784 C CA . ILE A 1 101 ? -1.361 1.143 12.479 1.00 96.31 101 ILE A CA 1
ATOM 785 C C . ILE A 1 101 ? -0.081 1.087 13.303 1.00 96.31 101 ILE A C 1
ATOM 787 O O . ILE A 1 101 ? 0.975 0.796 12.747 1.00 96.31 101 ILE A O 1
ATOM 791 N N . HIS A 1 102 ? -0.158 1.333 14.611 1.00 96.50 102 HIS A N 1
ATOM 792 C CA . HIS A 1 102 ? 1.019 1.333 15.472 1.00 96.50 102 HIS A CA 1
ATOM 793 C C . HIS A 1 102 ? 1.767 -0.008 15.419 1.00 96.50 102 HIS A C 1
ATOM 795 O O . HIS A 1 102 ? 2.978 -0.031 15.192 1.00 96.50 102 HIS A O 1
ATOM 801 N N . LYS A 1 103 ? 1.039 -1.124 15.535 1.00 96.69 103 LYS A N 1
ATOM 802 C CA . LYS A 1 103 ? 1.606 -2.479 15.531 1.00 96.69 103 LYS A CA 1
ATOM 803 C C . LYS A 1 103 ? 2.175 -2.891 14.168 1.00 96.69 103 LYS A C 1
ATOM 805 O O . LYS A 1 103 ? 3.256 -3.473 14.102 1.00 96.69 103 LYS A O 1
ATOM 810 N N . MET A 1 104 ? 1.483 -2.573 13.074 1.00 96.56 104 MET A N 1
ATOM 811 C CA . MET A 1 104 ? 1.831 -3.055 11.729 1.00 96.56 104 MET A CA 1
ATOM 812 C C . MET A 1 104 ? 2.796 -2.139 10.973 1.00 96.56 104 MET A C 1
ATOM 814 O O . MET A 1 104 ? 3.417 -2.578 10.002 1.00 96.56 104 MET A O 1
ATOM 818 N N . LYS A 1 105 ? 2.967 -0.880 11.395 1.00 94.62 105 LYS A N 1
ATOM 819 C CA . LYS A 1 105 ? 3.814 0.108 10.705 1.00 94.62 105 LYS A CA 1
ATOM 820 C C . LYS A 1 105 ? 5.272 -0.332 10.500 1.00 94.62 105 LYS A C 1
ATOM 822 O O . LYS A 1 105 ? 5.774 -0.145 9.390 1.00 94.62 105 LYS A O 1
ATOM 827 N N . PRO A 1 106 ? 5.970 -0.958 11.470 1.00 95.38 106 PRO A N 1
ATOM 828 C CA . PRO A 1 106 ? 7.334 -1.438 11.241 1.00 95.38 106 PRO A CA 1
ATOM 829 C C . PRO A 1 106 ? 7.409 -2.509 10.142 1.00 95.38 106 PRO A C 1
ATOM 831 O O . PRO A 1 106 ? 8.260 -2.443 9.248 1.00 95.38 106 PRO A O 1
ATOM 834 N N . TRP A 1 107 ? 6.490 -3.479 10.175 1.00 95.81 107 TRP A N 1
ATOM 835 C CA . TRP A 1 107 ? 6.417 -4.549 9.180 1.00 95.81 107 TRP A CA 1
ATOM 836 C C . TRP A 1 107 ? 6.059 -4.005 7.794 1.00 95.81 107 TRP A C 1
ATOM 838 O O . TRP A 1 107 ? 6.743 -4.313 6.813 1.00 95.81 107 TRP A O 1
ATOM 848 N N . SER A 1 108 ? 5.040 -3.150 7.712 1.00 92.56 108 SER A N 1
ATOM 849 C CA . SER A 1 108 ? 4.557 -2.596 6.449 1.00 92.56 108 SER A CA 1
ATOM 850 C C . SER A 1 108 ? 5.623 -1.716 5.792 1.00 92.56 108 SER A C 1
ATOM 852 O O . SER A 1 108 ? 5.860 -1.822 4.585 1.00 92.56 108 SER A O 1
ATOM 854 N N . HIS A 1 109 ? 6.362 -0.929 6.578 1.00 92.94 109 HIS A N 1
ATOM 855 C CA . HIS A 1 109 ? 7.473 -0.128 6.077 1.00 92.94 109 HIS A CA 1
ATOM 856 C C . HIS A 1 109 ? 8.602 -1.007 5.518 1.00 92.94 109 HIS A C 1
ATOM 858 O O . HIS A 1 109 ? 9.079 -0.773 4.403 1.00 92.94 109 HIS A O 1
ATOM 864 N N . LYS A 1 110 ? 8.974 -2.087 6.220 1.00 95.00 110 LYS A N 1
ATOM 865 C CA . LYS A 1 110 ? 9.958 -3.065 5.725 1.00 95.00 110 LYS A CA 1
ATOM 866 C C . LYS A 1 110 ? 9.493 -3.737 4.428 1.00 95.00 110 LYS A C 1
ATOM 868 O O . LYS A 1 110 ? 10.285 -3.892 3.495 1.00 95.00 110 LYS A O 1
ATOM 873 N N . ALA A 1 111 ? 8.216 -4.108 4.340 1.00 93.94 111 ALA A N 1
ATOM 874 C CA . ALA A 1 111 ? 7.623 -4.679 3.134 1.00 93.94 111 ALA A CA 1
ATOM 875 C C . ALA A 1 111 ? 7.651 -3.687 1.957 1.00 93.94 111 ALA A C 1
ATOM 877 O O . ALA A 1 111 ? 8.013 -4.064 0.839 1.00 93.94 111 ALA A O 1
ATOM 878 N N . LEU A 1 112 ? 7.356 -2.408 2.208 1.00 92.62 112 LEU A N 1
ATOM 879 C CA . LEU A 1 112 ? 7.411 -1.353 1.198 1.00 92.62 112 LEU A CA 1
ATOM 880 C C . LEU A 1 112 ? 8.833 -1.161 0.660 1.00 92.62 112 LEU A C 1
ATOM 882 O O . LEU A 1 112 ? 9.016 -1.073 -0.556 1.00 92.62 112 LEU A O 1
ATOM 886 N N . LEU A 1 113 ? 9.840 -1.128 1.536 1.00 92.88 113 LEU A N 1
ATOM 887 C CA . LEU A 1 113 ? 11.244 -1.007 1.134 1.00 92.88 113 LEU A CA 1
ATOM 888 C C . LEU A 1 113 ? 11.689 -2.195 0.272 1.00 92.88 113 LEU A C 1
ATOM 890 O O . LEU A 1 113 ? 12.276 -1.994 -0.791 1.00 92.88 113 LEU A O 1
ATOM 894 N N . ARG A 1 114 ? 11.331 -3.424 0.663 1.00 92.69 114 ARG A N 1
ATOM 895 C CA . ARG A 1 114 ? 11.596 -4.633 -0.138 1.00 92.69 114 ARG A CA 1
ATOM 896 C C . ARG A 1 114 ? 10.923 -4.572 -1.506 1.00 92.69 114 ARG A C 1
ATOM 898 O O . ARG A 1 114 ? 11.556 -4.870 -2.518 1.00 92.69 114 ARG A O 1
ATOM 905 N N . ASN A 1 115 ? 9.660 -4.148 -1.562 1.00 91.31 115 ASN A N 1
ATOM 906 C CA . ASN A 1 115 ? 8.957 -3.993 -2.831 1.00 91.31 115 ASN A CA 1
ATOM 907 C C . ASN A 1 115 ? 9.626 -2.927 -3.714 1.00 91.31 115 ASN A C 1
ATOM 909 O O . ASN A 1 115 ? 9.813 -3.165 -4.903 1.00 91.31 115 ASN A O 1
ATOM 913 N N . ARG A 1 116 ? 10.052 -1.788 -3.150 1.00 89.88 116 ARG A N 1
ATOM 914 C CA . ARG A 1 116 ? 10.795 -0.749 -3.886 1.00 89.88 116 ARG A CA 1
ATOM 915 C C . ARG A 1 116 ? 12.115 -1.273 -4.448 1.00 89.88 116 ARG A C 1
ATOM 917 O O . ARG A 1 116 ? 12.397 -1.020 -5.616 1.00 89.88 116 ARG A O 1
ATOM 924 N N . ALA A 1 117 ? 12.876 -2.036 -3.663 1.00 91.00 117 ALA A N 1
ATOM 925 C CA . ALA A 1 117 ? 14.108 -2.670 -4.128 1.00 91.00 117 ALA A CA 1
ATOM 926 C C . ALA A 1 117 ? 13.838 -3.629 -5.300 1.00 91.00 117 ALA A C 1
ATOM 928 O O . ALA A 1 117 ? 14.475 -3.522 -6.344 1.00 91.00 117 ALA A O 1
ATOM 929 N N . LYS A 1 118 ? 12.808 -4.479 -5.189 1.00 90.12 118 LYS A N 1
ATOM 930 C CA . LYS A 1 118 ? 12.398 -5.384 -6.274 1.00 90.12 118 LYS A CA 1
ATOM 931 C C . LYS A 1 118 ? 11.904 -4.632 -7.514 1.00 90.12 118 LYS A C 1
ATOM 933 O O . LYS A 1 118 ? 12.171 -5.041 -8.635 1.00 90.12 118 LYS A O 1
ATOM 938 N N . VAL A 1 119 ? 11.168 -3.531 -7.345 1.00 88.38 119 VAL A N 1
ATOM 939 C CA . VAL A 1 119 ? 10.747 -2.669 -8.466 1.00 88.38 119 VAL A CA 1
ATOM 940 C C . VAL A 1 119 ? 11.965 -2.099 -9.182 1.00 88.38 119 VAL A C 1
ATOM 942 O O . VAL A 1 119 ? 11.992 -2.109 -10.408 1.00 88.38 119 VAL A O 1
ATOM 945 N N . ARG A 1 120 ? 12.946 -1.596 -8.428 1.00 88.25 120 ARG A N 1
ATOM 946 C CA . ARG A 1 120 ? 14.182 -1.043 -8.982 1.00 88.25 120 ARG A CA 1
ATOM 947 C C . ARG A 1 120 ? 14.943 -2.099 -9.777 1.00 88.25 120 ARG A C 1
ATOM 949 O O . ARG A 1 120 ? 15.208 -1.863 -10.948 1.00 88.25 120 ARG A O 1
ATOM 956 N N . GLN A 1 121 ? 15.166 -3.270 -9.188 1.00 89.56 121 GLN A N 1
ATOM 957 C CA . GLN A 1 121 ? 15.823 -4.386 -9.863 1.00 89.56 121 GLN A CA 1
ATOM 958 C C . GLN A 1 121 ? 15.089 -4.773 -11.153 1.00 89.56 121 GLN A C 1
ATOM 960 O O . GLN A 1 121 ? 15.702 -4.843 -12.209 1.00 89.56 121 GLN A O 1
ATOM 965 N N . ASN A 1 122 ? 13.761 -4.938 -11.107 1.00 86.88 122 ASN A N 1
ATOM 966 C CA . ASN A 1 122 ? 12.978 -5.261 -12.302 1.00 86.88 122 ASN A CA 1
ATOM 967 C C . ASN A 1 122 ? 13.112 -4.192 -13.398 1.00 86.88 122 ASN A C 1
ATOM 969 O O . ASN A 1 122 ? 13.128 -4.537 -14.576 1.00 86.88 122 ASN A O 1
ATOM 973 N N . LYS A 1 123 ? 13.166 -2.904 -13.028 1.00 83.38 123 LYS A N 1
ATOM 974 C CA . LYS A 1 123 ? 13.361 -1.806 -13.986 1.00 83.38 123 LYS A CA 1
ATOM 975 C C . LYS A 1 123 ? 14.750 -1.859 -14.614 1.00 83.38 123 LYS A C 1
ATOM 977 O O . LYS A 1 123 ? 14.851 -1.721 -15.825 1.00 83.38 123 LYS A O 1
ATOM 982 N N . GLU A 1 124 ? 15.786 -2.081 -13.810 1.00 86.50 124 GLU A N 1
ATOM 983 C CA . GLU A 1 124 ? 17.168 -2.219 -14.283 1.00 86.50 124 GLU A CA 1
ATOM 984 C C . GLU A 1 124 ? 17.292 -3.417 -15.237 1.00 86.50 124 GLU A C 1
ATOM 986 O O . GLU A 1 124 ? 17.763 -3.256 -16.357 1.00 86.50 124 GLU A O 1
ATOM 991 N N . THR A 1 125 ? 16.753 -4.585 -14.871 1.00 86.75 125 THR A N 1
ATOM 992 C CA . THR A 1 125 ? 16.734 -5.769 -15.746 1.00 86.75 125 THR A CA 1
ATOM 993 C C . THR A 1 125 ? 15.977 -5.517 -17.049 1.00 86.75 125 THR A C 1
ATOM 995 O O . THR A 1 125 ? 16.473 -5.861 -18.119 1.00 86.75 125 THR A O 1
ATOM 998 N N . ALA A 1 126 ? 14.790 -4.905 -16.987 1.00 82.19 126 ALA A N 1
ATOM 999 C CA . ALA A 1 126 ? 14.021 -4.585 -18.189 1.00 82.19 126 ALA A CA 1
ATOM 1000 C C . ALA A 1 126 ? 14.784 -3.619 -19.108 1.00 82.19 126 ALA A C 1
ATOM 1002 O O . ALA A 1 126 ? 14.769 -3.791 -20.323 1.00 82.19 126 ALA A O 1
ATOM 1003 N N . TRP A 1 127 ? 15.483 -2.636 -18.536 1.00 79.06 127 TRP A N 1
ATOM 1004 C CA . TRP A 1 127 ? 16.286 -1.686 -19.300 1.00 79.06 127 TRP A CA 1
ATOM 1005 C C . TRP A 1 127 ? 17.469 -2.352 -20.006 1.00 79.06 127 TRP A C 1
ATOM 1007 O O . TRP A 1 127 ? 17.716 -2.082 -21.180 1.00 79.06 127 TRP A O 1
ATOM 1017 N N . GLU A 1 128 ? 18.165 -3.266 -19.330 1.00 80.00 128 GLU A N 1
ATOM 1018 C CA . GLU A 1 128 ? 19.261 -4.024 -19.943 1.00 80.00 128 GLU A CA 1
ATOM 1019 C C . GLU A 1 128 ? 18.776 -4.931 -21.081 1.00 80.00 128 GLU A C 1
ATOM 1021 O O . GLU A 1 128 ? 19.418 -5.009 -22.126 1.00 80.00 128 GLU A O 1
ATOM 1026 N N . LEU A 1 129 ? 17.601 -5.552 -20.943 1.00 80.00 129 LEU A N 1
ATOM 1027 C CA . LEU A 1 129 ? 17.004 -6.351 -22.019 1.00 80.00 129 LEU A CA 1
ATOM 1028 C C . LEU A 1 129 ? 16.626 -5.510 -23.248 1.00 80.00 129 LEU A C 1
ATOM 1030 O O . LEU A 1 129 ? 16.812 -5.968 -24.376 1.00 80.00 129 LEU A O 1
ATOM 1034 N N . VAL A 1 130 ? 16.138 -4.281 -23.040 1.00 77.50 130 VAL A N 1
ATOM 1035 C CA . VAL A 1 130 ? 15.869 -3.328 -24.129 1.00 77.50 130 VAL A CA 1
ATOM 1036 C C . VAL A 1 130 ? 17.169 -2.941 -24.840 1.00 77.50 130 VAL A C 1
ATOM 1038 O O . VAL A 1 130 ? 17.223 -3.002 -26.065 1.00 77.50 130 VAL A O 1
ATOM 1041 N N . LYS A 1 131 ? 18.243 -2.619 -24.102 1.00 73.44 131 LYS A N 1
ATOM 1042 C CA . LYS A 1 131 ? 19.558 -2.313 -24.703 1.00 73.44 131 LYS A CA 1
ATOM 1043 C C . LYS A 1 131 ? 20.116 -3.468 -25.536 1.00 73.44 131 LYS A C 1
ATOM 1045 O O . LYS A 1 131 ? 20.773 -3.230 -26.541 1.00 73.44 131 LYS A O 1
ATOM 1050 N N . GLN A 1 132 ? 19.871 -4.706 -25.112 1.00 78.31 132 GLN A N 1
ATOM 1051 C CA . GLN A 1 132 ? 20.335 -5.916 -25.798 1.00 78.31 132 GLN A CA 1
ATOM 1052 C C . GLN A 1 132 ? 19.466 -6.312 -27.005 1.00 78.31 132 GLN A C 1
ATOM 1054 O O . GLN A 1 132 ? 19.753 -7.327 -27.634 1.00 78.31 132 GLN A O 1
ATOM 1059 N N . GLY A 1 133 ? 18.391 -5.574 -27.309 1.00 72.56 133 GLY A N 1
ATOM 1060 C CA . GLY A 1 133 ? 17.460 -5.916 -28.391 1.00 72.56 133 GLY A CA 1
ATOM 1061 C C . GLY A 1 133 ? 16.648 -7.193 -28.136 1.00 72.56 133 GLY A C 1
ATOM 1062 O O . GLY A 1 133 ? 16.155 -7.804 -29.076 1.00 72.56 133 GLY A O 1
ATOM 1063 N N . ARG A 1 134 ? 16.533 -7.631 -26.873 1.00 57.81 134 ARG A N 1
ATOM 1064 C CA . ARG A 1 134 ? 15.870 -8.890 -26.468 1.00 57.81 134 ARG A CA 1
ATOM 1065 C C . ARG A 1 134 ? 14.416 -8.723 -26.028 1.00 57.81 134 ARG A C 1
ATOM 1067 O O . ARG A 1 134 ? 13.727 -9.712 -25.802 1.00 57.81 134 ARG A O 1
ATOM 1074 N N . LEU A 1 135 ? 13.968 -7.482 -25.874 1.00 55.50 135 LEU A N 1
ATOM 1075 C CA . LEU A 1 135 ? 12.563 -7.109 -25.744 1.00 55.50 135 LEU A CA 1
ATOM 1076 C C . LEU A 1 135 ? 12.200 -6.317 -27.003 1.00 55.50 135 LEU A C 1
ATOM 1078 O O . LEU A 1 135 ? 12.257 -5.088 -26.995 1.00 55.50 135 LEU A O 1
ATOM 1082 N N . GLY A 1 136 ? 11.926 -7.045 -28.085 1.00 49.34 136 GLY A N 1
ATOM 1083 C CA . GLY A 1 136 ? 11.490 -6.543 -29.386 1.00 49.34 136 GLY A CA 1
ATOM 1084 C C . GLY A 1 136 ? 10.417 -7.458 -29.944 1.00 49.34 136 GLY A C 1
ATOM 1085 O O . GLY A 1 136 ? 10.612 -8.689 -29.832 1.00 49.34 136 GLY A O 1
#

Sequence (136 aa):
MDLYRYEASTSVLNKTGILDPHHAAQWSALSRKRKNGFALVVLYVIACEYDLDMTATMGNRLLQGLFGFSMSTRALLAAFGEHGRTASEKSADWEKIDVIIHKMKPWSHKALLRNRAKVRQNKETAWELVKQGRLG

Organism: NCBI:txid1776741

Radius of gyration: 20.57 Å; chains: 1; bounding box: 46×24×67 Å

Foldseek 3Di:
DD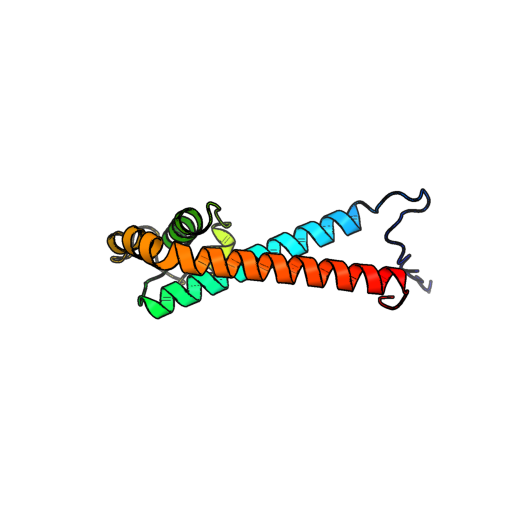PPPPPPPLDCADPVRHGDPVVVVVVVVVVVVLVLVLLLVVVVVLCVVVVWLDALVLSQLLCCLQPVDGDDSVSRCVSRNDDPDDPVPDTPCPVVSNVSSVVCNVVSVVVVVVVVVVVVVVVVVVVVCVVVVNVD

Secondary structure (DSSP, 8-state):
-----------SB-TTSPBPHHHHHHHHHHHHHHHHHHHHHHHHHHHHHTT----HHHHHHHHHHHHS----HHHHHHHH--TT--TT---GGGGGHHHHHHHHHHHHHHHHHHHHHHHHHHHHHHHHHHHTT---

pLDDT: mean 80.14, std 17.35, range [36.0, 96.75]